Protein AF-A0A4Y4B5L6-F1 (afdb_monomer)

Structure (mmCIF, N/CA/C/O backbone):
data_AF-A0A4Y4B5L6-F1
#
_entry.id   AF-A0A4Y4B5L6-F1
#
loop_
_atom_site.group_PDB
_atom_site.id
_atom_site.type_symbol
_atom_site.label_atom_id
_atom_site.label_alt_id
_atom_site.label_comp_id
_atom_site.label_asym_id
_atom_site.label_entity_id
_atom_site.label_seq_id
_atom_site.pdbx_PDB_ins_code
_atom_site.Cartn_x
_atom_site.Cartn_y
_atom_site.Cartn_z
_atom_site.occupancy
_atom_site.B_iso_or_equiv
_atom_site.auth_seq_id
_atom_site.auth_comp_id
_atom_site.auth_asym_id
_atom_site.auth_atom_id
_atom_site.pdbx_PDB_model_num
ATOM 1 N N . MET A 1 1 ? -21.268 -5.063 10.440 1.00 60.25 1 MET A N 1
ATOM 2 C CA . MET A 1 1 ? -19.846 -4.657 10.476 1.00 60.25 1 MET A CA 1
ATOM 3 C C . MET A 1 1 ? -19.684 -3.504 9.499 1.00 60.25 1 MET A C 1
ATOM 5 O O . MET A 1 1 ? -20.236 -3.597 8.410 1.00 60.25 1 MET A O 1
ATOM 9 N N . THR A 1 2 ? -19.051 -2.404 9.907 1.00 79.75 2 THR A N 1
ATOM 10 C CA . THR A 1 2 ? -18.910 -1.186 9.087 1.00 79.75 2 THR A CA 1
ATOM 11 C C . THR A 1 2 ? -17.474 -1.095 8.585 1.00 79.75 2 THR A C 1
ATOM 13 O O . THR A 1 2 ? -16.552 -1.170 9.390 1.00 79.75 2 THR A O 1
ATOM 16 N N . ALA A 1 3 ? -17.269 -0.934 7.277 1.00 81.56 3 ALA A N 1
ATOM 17 C CA . ALA A 1 3 ? -15.931 -0.815 6.698 1.00 81.56 3 ALA A CA 1
ATOM 18 C C . ALA A 1 3 ? -15.345 0.590 6.930 1.00 81.56 3 ALA A C 1
ATOM 20 O O . ALA A 1 3 ? -15.930 1.576 6.477 1.00 81.56 3 ALA A O 1
ATOM 21 N N . ALA A 1 4 ? -14.174 0.688 7.563 1.00 88.19 4 ALA A N 1
ATOM 22 C CA . ALA A 1 4 ? -13.447 1.951 7.732 1.00 88.19 4 ALA A CA 1
ATOM 23 C C . ALA A 1 4 ? -12.720 2.364 6.441 1.00 88.19 4 ALA A C 1
ATOM 25 O O . ALA A 1 4 ? -12.601 3.549 6.110 1.00 88.19 4 ALA A O 1
ATOM 26 N N . LEU A 1 5 ? -12.215 1.375 5.702 1.00 88.38 5 LEU A N 1
ATOM 27 C CA . LEU A 1 5 ? -11.489 1.560 4.454 1.00 88.38 5 LEU A CA 1
ATOM 28 C C . LEU A 1 5 ? -11.819 0.413 3.505 1.00 88.38 5 LEU A C 1
ATOM 30 O O . LEU A 1 5 ? -11.682 -0.751 3.872 1.00 88.38 5 LEU A O 1
ATOM 34 N N . LYS A 1 6 ? -12.206 0.753 2.276 1.00 90.31 6 LYS A N 1
ATOM 35 C CA . LYS A 1 6 ? -12.370 -0.210 1.194 1.00 90.31 6 LYS A CA 1
ATOM 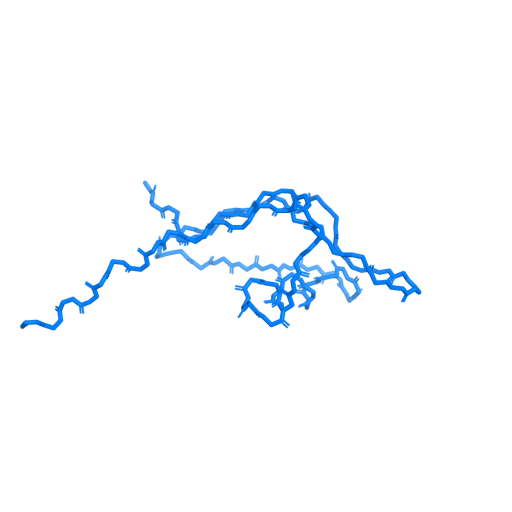36 C C . LYS A 1 6 ? -11.508 0.211 0.015 1.00 90.31 6 LYS A C 1
ATOM 38 O O . LYS A 1 6 ? -11.553 1.357 -0.434 1.00 90.31 6 LYS A O 1
ATOM 43 N N . VAL A 1 7 ? -10.717 -0.728 -0.468 1.00 89.38 7 VAL A N 1
ATOM 44 C CA . VAL A 1 7 ? -9.800 -0.544 -1.584 1.00 89.38 7 VAL A CA 1
ATOM 45 C C . VAL A 1 7 ? -10.097 -1.624 -2.610 1.00 89.38 7 VAL A C 1
ATOM 47 O O . VAL A 1 7 ? -10.209 -2.793 -2.242 1.00 89.38 7 VAL A O 1
ATOM 50 N N . GLY A 1 8 ? -10.259 -1.214 -3.867 1.00 90.12 8 GLY A N 1
ATOM 51 C CA . GLY A 1 8 ? -10.538 -2.098 -4.989 1.00 90.12 8 GLY A CA 1
ATOM 52 C C . GLY A 1 8 ? -9.678 -1.770 -6.207 1.00 90.12 8 GLY A C 1
ATOM 53 O O . GLY A 1 8 ? -9.521 -0.595 -6.557 1.00 90.12 8 GLY A O 1
ATOM 54 N N . ASP A 1 9 ? -9.139 -2.811 -6.836 1.00 91.12 9 ASP A N 1
ATOM 55 C CA . ASP A 1 9 ? -8.226 -2.764 -7.984 1.00 91.12 9 ASP A CA 1
ATOM 56 C C . ASP A 1 9 ? -7.032 -1.811 -7.779 1.00 91.12 9 ASP A C 1
ATOM 58 O O . ASP A 1 9 ? -6.625 -1.047 -8.659 1.00 91.12 9 ASP A O 1
ATOM 62 N N . LEU A 1 10 ? -6.455 -1.803 -6.571 1.00 91.44 10 LEU A N 1
ATOM 63 C CA . LEU A 1 10 ? -5.366 -0.882 -6.273 1.00 91.44 10 LEU A CA 1
ATOM 64 C C . LEU A 1 10 ? -4.081 -1.303 -6.974 1.00 91.44 10 LEU A C 1
ATOM 66 O O . LEU A 1 10 ? -3.424 -2.280 -6.607 1.00 91.44 10 LEU A O 1
ATOM 70 N N . THR A 1 11 ? -3.707 -0.493 -7.955 1.00 91.94 11 THR A N 1
ATOM 71 C CA . THR A 1 11 ? -2.528 -0.702 -8.781 1.00 91.94 11 THR A CA 1
ATOM 72 C C . THR A 1 11 ? -1.613 0.513 -8.718 1.00 91.94 11 THR A C 1
ATOM 74 O O . THR A 1 11 ? -2.058 1.659 -8.773 1.00 91.94 11 THR A O 1
ATOM 77 N N . ARG A 1 12 ? -0.311 0.259 -8.585 1.00 91.56 12 ARG A N 1
ATOM 78 C CA . ARG A 1 12 ? 0.755 1.250 -8.724 1.00 91.56 12 ARG A CA 1
ATOM 79 C C . ARG A 1 12 ? 2.035 0.561 -9.152 1.00 91.56 12 ARG A C 1
ATOM 81 O O . ARG A 1 12 ? 2.557 -0.255 -8.398 1.00 91.56 12 ARG A O 1
ATOM 88 N N . ILE A 1 13 ? 2.551 0.928 -10.320 1.00 92.06 13 ILE A N 1
ATOM 89 C CA . ILE A 1 13 ? 3.795 0.391 -10.876 1.00 92.06 13 ILE A CA 1
ATOM 90 C C . ILE A 1 13 ? 4.784 1.540 -11.063 1.00 92.06 13 ILE A C 1
ATOM 92 O O . ILE A 1 13 ? 4.409 2.612 -11.533 1.00 92.06 13 ILE A O 1
ATOM 96 N N . TYR A 1 14 ? 6.042 1.331 -10.679 1.00 89.50 14 TYR A N 1
ATOM 97 C CA . TYR A 1 14 ? 7.089 2.341 -10.836 1.00 89.50 14 TYR A CA 1
ATOM 98 C C . TYR A 1 14 ? 7.946 2.080 -12.083 1.00 89.50 14 TYR A C 1
ATOM 100 O O . TYR A 1 14 ? 8.138 0.921 -12.470 1.00 89.50 14 TYR A O 1
ATOM 108 N N . PRO A 1 15 ? 8.508 3.139 -12.700 1.00 87.56 15 PRO A N 1
ATOM 109 C CA . PRO A 1 15 ? 9.553 2.983 -13.706 1.00 87.56 15 PRO A CA 1
ATOM 110 C C . PRO A 1 15 ? 10.734 2.202 -13.115 1.00 87.56 15 PRO A C 1
ATOM 112 O O . PRO A 1 15 ? 11.219 2.542 -12.039 1.00 87.56 15 PRO A O 1
ATOM 115 N N . GLY A 1 16 ? 11.181 1.148 -13.800 1.00 86.25 16 GLY A N 1
ATOM 116 C CA . GLY A 1 16 ? 12.226 0.246 -13.291 1.00 86.25 16 GLY A CA 1
ATOM 117 C C . GLY A 1 16 ? 11.707 -0.994 -12.553 1.00 86.25 16 GLY A C 1
ATOM 118 O O . GLY A 1 16 ? 12.505 -1.830 -12.138 1.00 86.25 16 GLY A O 1
ATOM 119 N N . GLY A 1 17 ? 10.385 -1.163 -12.448 1.00 84.50 17 GLY A N 1
ATOM 120 C CA . GLY A 1 17 ? 9.759 -2.355 -11.881 1.00 84.50 17 GLY A CA 1
ATOM 121 C C . GLY A 1 17 ? 9.392 -2.223 -10.401 1.00 84.50 17 GLY A C 1
ATOM 122 O O . GLY A 1 17 ? 9.711 -1.247 -9.726 1.00 84.50 17 GLY A O 1
ATOM 123 N N . GLY A 1 18 ? 8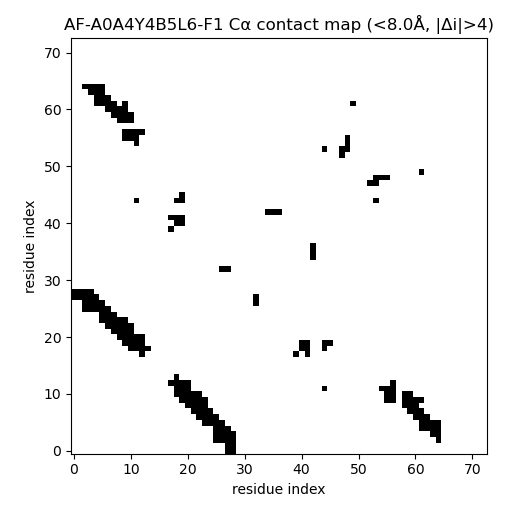.664 -3.225 -9.903 1.00 88.12 18 GLY A N 1
ATOM 124 C CA . GLY A 1 18 ? 8.092 -3.222 -8.556 1.00 88.12 18 GLY A CA 1
ATOM 125 C C . GLY A 1 18 ? 6.776 -2.446 -8.442 1.00 88.12 18 GLY A C 1
ATOM 126 O O . GLY A 1 18 ? 6.264 -1.879 -9.410 1.00 88.12 18 GLY A O 1
ATOM 127 N N . GLY A 1 19 ? 6.211 -2.457 -7.235 1.00 92.06 19 GLY A N 1
ATOM 128 C CA . GLY A 1 19 ? 4.903 -1.877 -6.948 1.00 92.06 19 GLY A CA 1
ATOM 129 C C . GLY A 1 19 ? 3.879 -2.913 -6.495 1.00 92.06 19 GLY A C 1
ATOM 130 O O . GLY A 1 19 ? 4.238 -3.979 -5.998 1.00 92.06 19 GLY A O 1
ATOM 131 N N . ILE A 1 20 ? 2.605 -2.572 -6.651 1.00 93.69 20 ILE A N 1
ATOM 132 C CA . ILE A 1 20 ? 1.458 -3.436 -6.353 1.00 93.69 20 ILE A CA 1
ATOM 133 C C . ILE A 1 20 ? 0.498 -3.439 -7.542 1.00 93.69 20 ILE A C 1
ATOM 135 O O . ILE A 1 20 ? 0.440 -2.468 -8.299 1.00 93.69 20 ILE A O 1
ATOM 139 N N . ARG A 1 21 ? -0.258 -4.522 -7.723 1.00 93.19 21 ARG A N 1
ATOM 140 C CA . ARG A 1 21 ? -1.208 -4.663 -8.831 1.00 93.19 21 ARG A CA 1
ATOM 141 C C . ARG A 1 21 ? -2.455 -5.394 -8.363 1.00 93.19 21 ARG A C 1
ATOM 143 O O . ARG A 1 21 ? -2.317 -6.458 -7.768 1.00 93.19 21 ARG A O 1
ATOM 150 N N . GLY A 1 22 ? -3.622 -4.829 -8.662 1.00 91.38 22 GLY A N 1
ATOM 151 C CA . GLY A 1 22 ? -4.922 -5.445 -8.397 1.00 91.38 22 GLY A CA 1
ATOM 152 C C . GLY A 1 22 ? -5.133 -5.812 -6.930 1.00 91.38 22 GLY A C 1
ATOM 153 O O . GLY A 1 22 ? -5.572 -6.918 -6.636 1.00 91.38 22 GLY A O 1
ATOM 154 N N . ILE A 1 23 ? -4.741 -4.938 -5.995 1.00 91.06 23 ILE A N 1
ATOM 155 C CA . ILE A 1 23 ? -4.948 -5.204 -4.568 1.00 91.06 23 ILE A CA 1
ATOM 156 C C . ILE A 1 23 ? -6.372 -4.812 -4.173 1.00 91.06 23 ILE A C 1
ATOM 158 O O . ILE A 1 23 ? -6.723 -3.630 -4.188 1.00 91.06 23 ILE A O 1
ATOM 162 N N . ASP A 1 24 ? -7.143 -5.807 -3.744 1.00 90.31 24 ASP A N 1
ATOM 163 C CA . ASP A 1 24 ? -8.456 -5.646 -3.127 1.00 90.31 24 ASP A CA 1
ATOM 164 C C . ASP A 1 24 ? -8.359 -5.936 -1.628 1.00 90.31 24 ASP A C 1
ATOM 166 O O . ASP A 1 24 ? -7.921 -7.013 -1.220 1.00 90.31 24 ASP A O 1
ATOM 170 N N . PHE A 1 25 ? -8.773 -4.991 -0.781 1.00 89.12 25 PHE A N 1
ATOM 171 C CA . PHE A 1 25 ? -8.914 -5.270 0.648 1.00 89.12 25 PHE A CA 1
ATOM 172 C C . PHE A 1 25 ? -9.933 -4.356 1.326 1.00 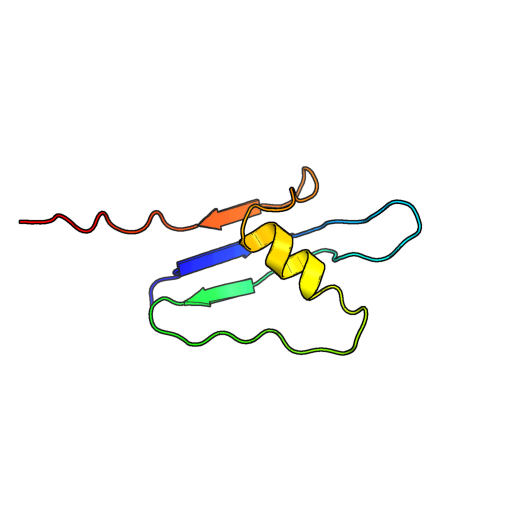89.12 25 PHE A C 1
ATOM 174 O O . PHE A 1 25 ? -10.232 -3.244 0.884 1.00 89.12 25 PHE A O 1
ATOM 181 N N . THR A 1 26 ? -10.458 -4.838 2.448 1.00 89.94 26 THR A N 1
ATOM 182 C CA . THR A 1 26 ? -11.341 -4.080 3.334 1.00 89.94 26 THR A CA 1
ATOM 183 C C . THR A 1 26 ? -10.755 -4.111 4.737 1.00 89.94 26 THR A C 1
ATOM 185 O O . THR A 1 26 ? -10.348 -5.169 5.208 1.00 89.94 26 THR A O 1
ATOM 188 N N . ALA A 1 27 ? -10.683 -2.952 5.385 1.00 89.88 27 ALA A N 1
ATOM 189 C CA . ALA A 1 27 ? -10.374 -2.843 6.802 1.00 89.88 27 ALA A CA 1
ATOM 190 C C . ALA A 1 27 ? -11.622 -2.354 7.537 1.00 89.88 27 ALA A C 1
ATOM 192 O O . ALA A 1 27 ? -12.168 -1.290 7.220 1.00 89.88 27 ALA A O 1
ATOM 193 N N . ASP A 1 28 ? -12.064 -3.142 8.511 1.00 90.06 28 ASP A N 1
ATOM 194 C CA . ASP A 1 28 ? -13.269 -2.864 9.282 1.00 90.06 28 ASP A CA 1
ATOM 195 C C . ASP A 1 28 ? -13.017 -1.839 10.387 1.00 90.06 28 ASP A C 1
ATOM 197 O O . ASP A 1 28 ? -11.933 -1.741 10.969 1.00 90.06 28 ASP A O 1
ATOM 201 N N . GLU A 1 29 ? -14.050 -1.060 10.700 1.00 88.31 29 GLU A N 1
ATOM 202 C CA . GLU A 1 29 ? -14.044 -0.219 11.886 1.00 88.31 29 GLU A CA 1
ATOM 203 C C . GLU A 1 29 ? -13.859 -1.076 13.137 1.00 88.31 29 GLU A C 1
ATOM 205 O O . GLU A 1 29 ? -14.472 -2.132 13.288 1.00 88.31 29 GLU A O 1
ATOM 210 N N . ARG A 1 30 ? -13.042 -0.573 14.071 1.00 88.75 30 ARG A N 1
ATOM 211 C CA . ARG 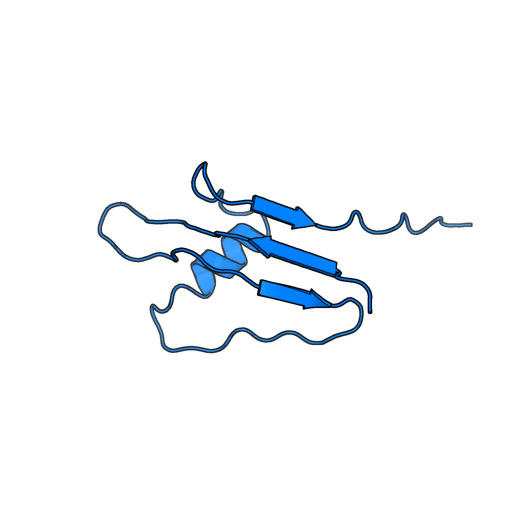A 1 30 ? -12.753 -1.230 15.358 1.00 88.75 30 ARG A CA 1
ATOM 212 C C . ARG A 1 30 ? -12.063 -2.596 15.223 1.00 88.75 30 ARG A C 1
ATOM 214 O O . ARG A 1 30 ? -12.043 -3.352 16.189 1.00 88.75 30 ARG A O 1
ATOM 221 N N . ALA A 1 31 ? -11.459 -2.886 14.069 1.00 89.00 31 ALA A N 1
ATOM 222 C CA . ALA A 1 31 ? -10.637 -4.068 13.851 1.00 89.00 31 ALA A CA 1
ATOM 223 C C . ALA A 1 31 ? -9.164 -3.692 13.636 1.00 89.00 31 ALA A C 1
ATOM 225 O O . ALA A 1 31 ? -8.842 -2.694 12.986 1.00 89.00 31 ALA A O 1
ATOM 226 N N . MET A 1 32 ? -8.251 -4.518 14.151 1.00 88.50 32 MET A N 1
ATOM 227 C CA . MET A 1 32 ? -6.829 -4.413 13.831 1.00 88.50 32 MET A CA 1
ATOM 228 C C . MET A 1 32 ? -6.556 -5.181 12.536 1.00 88.50 32 MET A C 1
ATOM 230 O O . MET A 1 32 ? -6.664 -6.402 12.501 1.00 88.50 32 MET A O 1
ATOM 234 N N . THR A 1 33 ? -6.198 -4.461 11.473 1.00 89.44 33 THR A N 1
ATOM 235 C CA . THR A 1 33 ? -5.830 -5.054 10.179 1.00 89.44 33 THR A CA 1
ATOM 236 C C . THR A 1 33 ? -4.320 -4.955 9.989 1.00 89.44 33 THR A C 1
ATOM 238 O O . THR A 1 33 ? -3.763 -3.860 10.062 1.00 89.44 33 THR A O 1
ATOM 241 N N . ALA A 1 34 ? -3.655 -6.083 9.735 1.00 89.62 34 ALA A N 1
ATOM 242 C CA . ALA A 1 34 ? -2.219 -6.138 9.475 1.00 89.62 34 ALA A CA 1
ATOM 243 C C . ALA A 1 34 ? -1.942 -6.626 8.047 1.00 89.62 34 ALA A C 1
ATOM 245 O O . ALA A 1 34 ? -2.550 -7.587 7.583 1.00 89.62 34 ALA A O 1
ATOM 246 N N . VAL A 1 35 ? -0.993 -5.977 7.367 1.00 90.44 35 VAL A N 1
ATOM 247 C CA . VAL A 1 35 ? -0.483 -6.412 6.060 1.00 90.44 35 VAL A CA 1
ATOM 248 C C . VAL A 1 35 ? 0.893 -7.033 6.264 1.00 90.44 35 VAL A C 1
ATOM 250 O O . VAL A 1 35 ? 1.835 -6.349 6.667 1.00 90.44 35 VAL A O 1
ATOM 253 N N . ILE A 1 36 ? 1.017 -8.322 5.958 1.00 91.62 36 ILE A N 1
ATOM 254 C CA . ILE A 1 36 ? 2.249 -9.104 6.115 1.00 91.62 36 ILE A CA 1
ATOM 255 C C . ILE A 1 36 ? 2.747 -9.609 4.759 1.00 91.62 36 ILE A C 1
ATOM 257 O O . ILE A 1 36 ? 1.974 -9.784 3.823 1.00 91.62 36 ILE A O 1
ATOM 261 N N . GLY A 1 37 ? 4.057 -9.817 4.637 1.00 89.81 37 GLY A N 1
ATOM 262 C CA . GLY A 1 37 ? 4.672 -10.325 3.410 1.00 89.81 37 GLY A CA 1
ATOM 263 C C . GLY A 1 37 ? 6.180 -10.072 3.358 1.00 89.81 37 GLY A C 1
ATOM 264 O O . GLY A 1 37 ? 6.690 -9.285 4.164 1.00 89.81 37 GLY A O 1
ATOM 265 N N . PRO A 1 38 ? 6.903 -10.684 2.407 1.00 92.56 38 PRO A N 1
ATOM 266 C CA . PRO A 1 38 ? 8.353 -10.546 2.280 1.00 92.56 38 PRO A CA 1
ATOM 267 C C . PRO A 1 38 ? 8.782 -9.117 1.908 1.00 92.56 38 PRO A C 1
ATOM 269 O O . PRO A 1 38 ? 7.970 -8.259 1.530 1.00 92.56 38 PRO A O 1
ATOM 272 N N . ASN A 1 39 ? 10.077 -8.832 2.038 1.00 89.88 39 ASN A N 1
ATOM 273 C CA . ASN A 1 39 ? 10.650 -7.576 1.555 1.00 89.88 39 ASN A CA 1
ATOM 274 C C . ASN A 1 39 ? 10.452 -7.461 0.039 1.00 89.88 39 ASN A C 1
ATOM 276 O O . ASN A 1 39 ? 10.540 -8.449 -0.681 1.00 89.88 39 ASN A O 1
ATOM 280 N N . GLY A 1 40 ? 10.115 -6.261 -0.435 1.00 88.38 40 GLY A N 1
ATOM 281 C CA . GLY A 1 40 ? 9.797 -6.032 -1.848 1.00 88.38 40 GLY A CA 1
ATOM 282 C C . GLY A 1 40 ? 8.363 -6.384 -2.271 1.00 88.38 40 GLY A C 1
ATOM 283 O O . GLY A 1 40 ? 7.973 -6.012 -3.368 1.00 88.38 40 GLY A O 1
ATOM 284 N N . ALA A 1 41 ? 7.528 -6.974 -1.405 1.00 90.62 41 ALA A N 1
ATOM 285 C CA . ALA A 1 41 ? 6.129 -7.314 -1.728 1.00 90.62 41 ALA A CA 1
ATOM 286 C C . ALA A 1 41 ? 5.187 -6.106 -1.949 1.00 90.62 41 ALA A C 1
ATOM 288 O O . ALA A 1 41 ? 3.985 -6.280 -2.107 1.00 90.62 41 ALA A O 1
ATOM 289 N N . GLY A 1 42 ? 5.696 -4.871 -1.884 1.00 92.44 42 GLY A N 1
ATOM 290 C CA . GLY A 1 42 ? 4.890 -3.668 -2.116 1.00 92.44 42 GLY A CA 1
ATOM 291 C C . GLY A 1 42 ? 4.113 -3.144 -0.901 1.00 92.44 42 GLY A C 1
ATOM 292 O O . GLY A 1 42 ? 3.328 -2.215 -1.049 1.00 92.44 42 GLY A O 1
ATOM 293 N N . LYS A 1 43 ? 4.367 -3.651 0.316 1.00 94.88 43 LYS A N 1
ATOM 294 C CA . LYS A 1 43 ? 3.727 -3.161 1.561 1.00 94.88 43 LYS A CA 1
ATOM 295 C C . LYS A 1 43 ? 3.880 -1.649 1.749 1.00 94.88 43 LYS A C 1
ATOM 297 O O . LYS A 1 43 ? 2.901 -0.959 2.006 1.00 94.88 43 LYS A O 1
ATOM 302 N N . THR A 1 44 ? 5.094 -1.123 1.580 1.00 94.00 44 THR A N 1
ATOM 303 C CA . THR A 1 44 ? 5.354 0.322 1.682 1.00 94.00 44 THR A CA 1
ATOM 304 C C . THR A 1 44 ? 4.563 1.100 0.635 1.00 94.00 44 THR A C 1
ATOM 306 O O . THR A 1 44 ? 3.951 2.103 0.970 1.00 94.00 44 THR A O 1
ATOM 309 N N . VAL A 1 45 ? 4.495 0.597 -0.603 1.00 93.62 45 VAL A N 1
ATOM 310 C CA . VAL A 1 45 ? 3.718 1.215 -1.691 1.00 93.62 45 VAL A CA 1
ATOM 311 C C . VAL A 1 45 ? 2.232 1.263 -1.333 1.00 93.62 45 VAL A C 1
ATOM 313 O O . VAL A 1 45 ? 1.609 2.318 -1.436 1.00 93.62 45 VAL A O 1
ATOM 316 N N . LEU A 1 46 ? 1.684 0.151 -0.838 1.00 92.69 46 LEU A N 1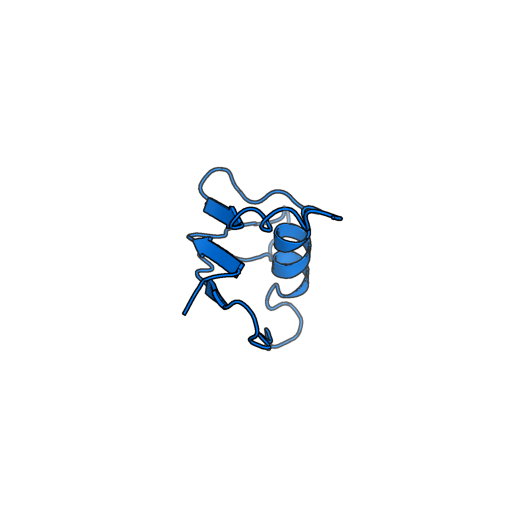
ATOM 317 C CA . LEU A 1 46 ? 0.307 0.058 -0.360 1.00 92.69 46 LEU A CA 1
ATOM 318 C C . LEU A 1 46 ? 0.018 1.094 0.738 1.00 92.69 46 LEU A C 1
ATOM 320 O O . LEU A 1 46 ? -0.927 1.874 0.615 1.00 92.69 46 LEU A O 1
ATOM 324 N N . PHE A 1 47 ? 0.852 1.152 1.782 1.00 92.19 47 PHE A N 1
ATOM 325 C CA . PHE A 1 47 ? 0.673 2.106 2.879 1.00 92.19 47 PHE A CA 1
ATOM 326 C C . PHE A 1 47 ? 0.823 3.561 2.431 1.00 92.19 47 PHE A C 1
ATOM 328 O O . PHE A 1 47 ? 0.031 4.399 2.857 1.00 92.19 47 PHE A O 1
ATOM 335 N N . SER A 1 48 ? 1.772 3.870 1.544 1.00 92.50 48 SER A N 1
ATOM 336 C CA . SER A 1 48 ? 1.923 5.215 0.984 1.00 92.50 48 SER A CA 1
ATOM 337 C C . SER A 1 48 ? 0.660 5.669 0.254 1.00 92.50 48 SER A C 1
ATOM 339 O O . SER A 1 48 ? 0.256 6.819 0.413 1.00 92.50 48 SER A O 1
ATOM 341 N N . ILE A 1 49 ? -0.003 4.783 -0.494 1.00 91.50 49 ILE A N 1
ATOM 342 C CA . ILE A 1 49 ? -1.246 5.140 -1.186 1.00 91.50 49 ILE A CA 1
ATOM 343 C C . ILE A 1 49 ? -2.410 5.300 -0.200 1.00 91.50 49 ILE A C 1
ATOM 345 O O . ILE A 1 49 ? -3.127 6.297 -0.249 1.00 91.50 49 ILE A O 1
ATOM 349 N N . ILE A 1 50 ? -2.571 4.374 0.750 1.00 88.12 50 ILE A N 1
ATOM 350 C CA . ILE A 1 50 ? -3.630 4.443 1.776 1.00 88.12 50 ILE A CA 1
ATOM 351 C C . ILE A 1 50 ? -3.507 5.706 2.644 1.00 88.12 50 ILE A C 1
ATOM 353 O O . ILE A 1 50 ? -4.525 6.272 3.065 1.00 88.12 50 ILE A O 1
ATOM 357 N N . ALA A 1 51 ? -2.275 6.130 2.933 1.00 89.31 51 ALA A N 1
ATOM 358 C CA . ALA A 1 51 ? -1.961 7.344 3.683 1.00 89.31 51 ALA A CA 1
ATOM 359 C C . ALA A 1 51 ? -2.113 8.632 2.849 1.00 89.31 51 ALA A C 1
ATOM 361 O O . ALA A 1 51 ? -1.985 9.722 3.397 1.00 89.31 51 ALA A O 1
ATOM 362 N N . GLY A 1 52 ? -2.380 8.527 1.542 1.00 88.88 52 GLY A N 1
ATOM 363 C CA . GLY A 1 52 ? -2.486 9.672 0.634 1.00 88.88 52 GLY A CA 1
ATOM 364 C C . GLY A 1 52 ? -1.141 10.297 0.244 1.00 88.88 52 GLY A C 1
ATOM 365 O O . GLY A 1 52 ? -1.121 11.375 -0.342 1.00 88.88 52 GLY A O 1
ATOM 366 N N . LEU A 1 53 ? -0.023 9.630 0.546 1.00 90.31 53 LEU A N 1
ATOM 367 C CA . LEU A 1 53 ? 1.338 10.070 0.212 1.00 90.31 53 LEU A CA 1
ATOM 368 C C . LEU A 1 53 ? 1.733 9.717 -1.229 1.00 90.31 53 LEU A C 1
ATOM 370 O O . LEU A 1 53 ? 2.662 10.300 -1.781 1.00 90.31 53 LEU A O 1
ATOM 374 N N . ALA A 1 54 ? 1.039 8.759 -1.841 1.00 89.62 54 ALA A N 1
ATOM 375 C CA . ALA A 1 54 ? 1.201 8.384 -3.238 1.00 89.62 54 ALA A CA 1
ATOM 376 C C . ALA A 1 54 ? -0.168 8.267 -3.914 1.00 89.62 54 ALA A C 1
ATOM 378 O O . ALA A 1 54 ? -1.158 7.902 -3.281 1.00 89.62 54 ALA A O 1
ATOM 379 N N . ARG A 1 55 ? -0.222 8.560 -5.217 1.00 87.38 55 ARG A N 1
ATOM 380 C CA . ARG A 1 55 ? -1.420 8.328 -6.028 1.00 87.38 55 ARG A CA 1
ATOM 381 C C . ARG A 1 55 ? -1.361 6.938 -6.658 1.00 87.38 55 ARG A C 1
ATOM 383 O O . ARG A 1 55 ? -0.285 6.549 -7.121 1.00 87.38 55 ARG A O 1
ATOM 390 N N . PRO A 1 56 ? -2.479 6.204 -6.687 1.00 89.44 56 PRO A N 1
ATOM 391 C CA . PRO A 1 56 ? -2.550 4.989 -7.474 1.00 89.44 56 PRO A CA 1
ATOM 392 C C . PRO A 1 56 ? -2.676 5.301 -8.971 1.00 89.44 56 PRO A C 1
ATOM 394 O O . PRO A 1 56 ? -2.832 6.461 -9.360 1.00 89.44 56 PRO A O 1
ATOM 397 N N . GLU A 1 57 ? -2.609 4.263 -9.800 1.00 88.56 57 GLU A N 1
ATOM 398 C CA . GLU A 1 57 ? -2.950 4.363 -11.219 1.00 88.56 57 GLU A CA 1
ATOM 399 C C . GLU A 1 57 ? -4.432 4.699 -11.422 1.00 88.56 57 GLU A C 1
ATOM 401 O O . GLU A 1 57 ? -5.271 4.499 -10.542 1.00 88.56 57 GLU A O 1
ATOM 406 N N . SER A 1 58 ? -4.751 5.226 -12.604 1.00 74.62 58 SER A N 1
ATOM 407 C CA . SER A 1 58 ? -6.056 5.814 -12.937 1.00 74.62 58 SER A CA 1
ATOM 408 C C . SER A 1 58 ? -7.244 4.855 -12.798 1.00 74.62 58 SER A C 1
ATOM 410 O O . SER A 1 58 ? -8.376 5.317 -12.691 1.00 74.62 58 SER A O 1
ATOM 412 N N . ASN A 1 59 ? -7.003 3.543 -12.812 1.00 66.88 59 ASN A N 1
ATOM 413 C CA . ASN A 1 59 ? -8.027 2.508 -12.663 1.00 66.88 59 ASN A CA 1
ATOM 414 C C . ASN A 1 59 ? -8.338 2.144 -11.203 1.00 66.88 59 ASN A C 1
ATOM 416 O O . ASN A 1 59 ? -9.347 1.493 -10.946 1.00 66.88 59 ASN A O 1
ATOM 420 N N . ALA A 1 60 ? -7.509 2.556 -10.245 1.00 63.97 60 ALA A N 1
ATOM 421 C CA . ALA A 1 60 ? -7.683 2.160 -8.858 1.00 63.97 60 ALA A CA 1
ATOM 422 C C . ALA A 1 60 ? -8.790 2.950 -8.154 1.00 63.97 60 ALA A C 1
ATOM 424 O O . ALA A 1 60 ? -8.832 4.183 -8.196 1.00 63.97 60 ALA A O 1
ATOM 425 N N . SER A 1 61 ? -9.626 2.240 -7.397 1.00 61.34 61 SER A N 1
ATOM 426 C CA . SER A 1 61 ? -10.680 2.838 -6.580 1.00 61.34 61 SER A CA 1
ATOM 427 C C . SER A 1 61 ? -10.365 2.670 -5.090 1.00 61.34 61 SER A C 1
ATOM 429 O O . SE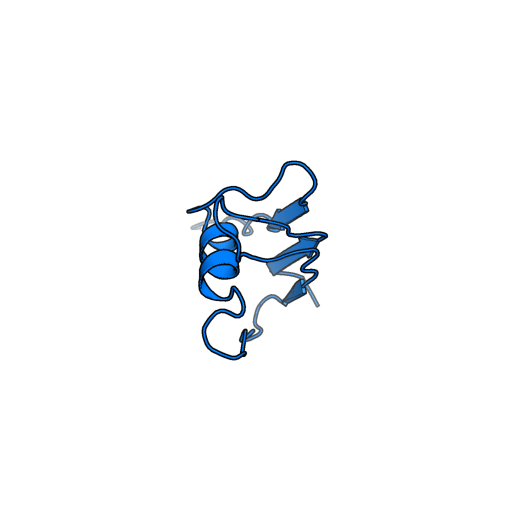R A 1 61 ? -10.355 1.572 -4.540 1.00 61.34 61 SER A O 1
ATOM 431 N N . ALA A 1 62 ? -10.089 3.776 -4.401 1.00 60.19 62 ALA A N 1
ATOM 432 C CA . ALA A 1 62 ? -9.921 3.788 -2.951 1.00 60.19 62 ALA A CA 1
ATOM 433 C C . ALA A 1 62 ? -11.016 4.661 -2.337 1.00 60.19 62 ALA A C 1
ATOM 435 O O . ALA A 1 62 ? -11.011 5.881 -2.499 1.00 60.19 62 ALA A O 1
ATOM 436 N N . TRP A 1 63 ? -11.956 4.039 -1.623 1.00 61.12 63 TRP A N 1
ATOM 437 C CA . TRP A 1 63 ? -13.047 4.737 -0.952 1.00 61.12 63 TRP A CA 1
ATOM 438 C C . TRP A 1 63 ? -12.872 4.620 0.561 1.00 61.12 63 TRP A C 1
ATOM 440 O O . TRP A 1 63 ? -12.955 3.545 1.157 1.00 61.12 63 TRP A O 1
ATOM 450 N N . ARG A 1 64 ? -12.632 5.764 1.203 1.00 61.31 64 ARG A N 1
ATOM 451 C CA . ARG A 1 64 ? -12.717 5.897 2.659 1.00 61.31 64 ARG A CA 1
ATOM 452 C C . ARG A 1 64 ? -14.136 6.307 3.013 1.00 61.31 64 ARG A C 1
ATOM 454 O O . ARG A 1 64 ? -14.611 7.329 2.515 1.00 61.31 64 ARG A O 1
ATOM 461 N N . GLN A 1 65 ? -14.800 5.558 3.893 1.00 54.94 65 GLN A N 1
ATOM 462 C CA . GLN A 1 65 ? -16.008 6.091 4.513 1.00 54.94 65 GLN A CA 1
ATOM 463 C C . GLN A 1 65 ? -15.597 7.304 5.352 1.00 54.94 65 GLN A C 1
ATOM 465 O O . GLN A 1 65 ? -14.661 7.253 6.151 1.00 54.94 65 GLN A O 1
ATOM 470 N N . ARG A 1 66 ? -16.230 8.444 5.066 1.00 45.03 66 ARG A N 1
ATOM 471 C CA . ARG A 1 66 ? -15.968 9.721 5.728 1.00 45.03 66 ARG A CA 1
ATOM 472 C C . ARG A 1 66 ? -16.139 9.516 7.229 1.00 45.03 66 ARG A C 1
ATOM 474 O O . ARG A 1 66 ? -17.249 9.222 7.658 1.00 45.03 66 ARG A O 1
ATOM 481 N N . TRP A 1 67 ? -15.051 9.689 7.989 1.00 43.34 67 TRP A N 1
ATOM 482 C CA . TRP A 1 67 ? -15.065 9.720 9.452 1.00 43.34 67 TRP A CA 1
ATOM 483 C C . TRP A 1 67 ? -16.285 10.521 9.893 1.00 43.34 67 TRP A C 1
ATOM 485 O O . TRP A 1 67 ? -16.394 11.707 9.561 1.00 43.34 67 TRP A O 1
ATOM 495 N N . SER A 1 68 ? -17.237 9.870 10.564 1.00 41.75 68 SER A N 1
ATOM 496 C CA . SER A 1 68 ? -18.393 10.563 11.109 1.00 41.75 68 SER A CA 1
ATOM 497 C C . SER A 1 68 ? -17.850 11.616 12.060 1.00 41.75 68 SER A C 1
ATOM 499 O O . SER A 1 68 ? -17.291 11.293 13.107 1.00 41.75 68 SER A O 1
ATOM 501 N N . ARG A 1 69 ? -17.944 12.867 11.610 1.00 42.94 69 ARG A N 1
ATOM 502 C CA . ARG A 1 69 ? -17.654 14.107 12.317 1.00 42.94 69 ARG A CA 1
ATOM 503 C C . ARG A 1 69 ? -17.809 13.876 13.820 1.00 42.94 69 ARG A C 1
ATOM 505 O O . ARG A 1 69 ? -18.940 13.723 14.279 1.00 42.94 69 ARG A O 1
ATOM 512 N N . ILE A 1 70 ? -16.698 13.841 14.564 1.00 47.12 70 ILE A N 1
ATOM 513 C CA . ILE A 1 70 ? -16.732 14.029 16.015 1.00 47.12 70 ILE A CA 1
ATOM 514 C C . ILE A 1 70 ? -17.371 15.405 16.194 1.00 47.12 70 ILE A C 1
ATOM 516 O O . ILE A 1 70 ? -16.724 16.442 16.054 1.00 47.12 70 ILE A O 1
ATOM 520 N N . ARG A 1 71 ? -18.692 15.422 16.383 1.00 43.12 71 ARG A N 1
ATOM 521 C CA . ARG A 1 71 ? -19.390 16.571 16.927 1.00 43.12 71 ARG A CA 1
ATOM 522 C C . ARG A 1 71 ? -18.852 16.685 18.343 1.00 43.12 71 ARG A C 1
ATOM 524 O O . ARG A 1 71 ? -19.258 15.926 19.212 1.00 43.12 71 ARG A O 1
ATOM 531 N N . ARG A 1 72 ? -17.911 17.610 18.542 1.00 43.94 72 ARG A N 1
ATOM 532 C CA . ARG A 1 72 ? -17.808 18.288 19.829 1.00 43.94 72 ARG A CA 1
ATOM 533 C C . ARG A 1 72 ? -19.179 18.909 20.088 1.00 43.94 72 ARG A C 1
ATOM 535 O O . ARG A 1 72 ? -19.602 19.787 19.337 1.00 43.94 72 ARG A O 1
ATOM 542 N N . SER A 1 73 ? -19.862 18.376 21.085 1.00 42.66 73 SER A N 1
ATOM 543 C CA . SER A 1 73 ? -20.854 19.045 21.911 1.00 42.66 73 SER A CA 1
ATOM 544 C C . SER A 1 73 ? -20.615 18.572 23.330 1.00 42.66 73 SER A C 1
ATOM 546 O O . SER A 1 73 ? -20.171 17.412 23.477 1.00 4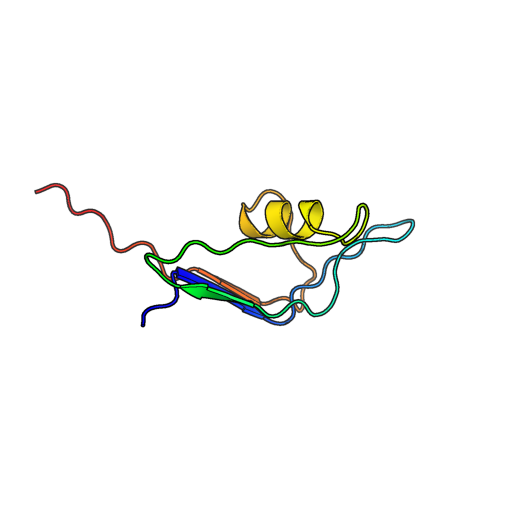2.66 73 SER A O 1
#

Solvent-accessible surface area (backbone atoms only — not comparable to full-atom values): 4653 Å² total; per-residue (Å²): 138,57,65,44,32,42,35,38,47,36,25,38,74,48,92,95,59,65,42,44,68,63,43,66,51,75,38,47,57,100,53,92,78,83,92,83,76,64,91,82,67,22,64,68,56,53,51,33,36,78,70,67,77,39,80,62,42,94,80,35,46,75,50,64,58,75,77,78,73,82,72,86,124

pLDDT: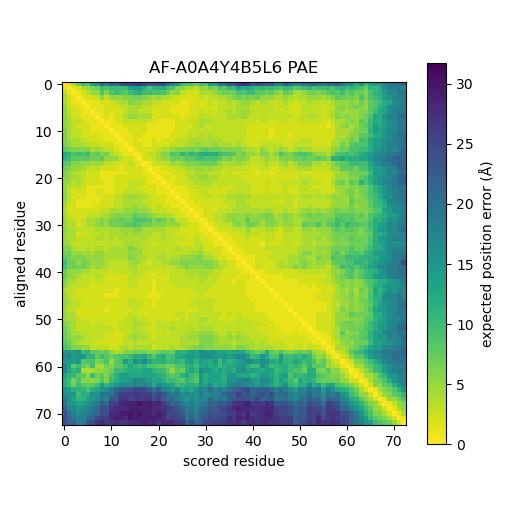 mean 81.5, std 16.21, range [41.75, 94.88]

Sequence (73 aa):
MTAALKVGDLTRIYPGGGGIRGIDFTADERAMTAVIGPNGAGKTVLFSIIAGLARPESNASAWRQRWSRIRRS

Foldseek 3Di:
DAFQKWKFQFADFDVVGAADGGDTDTDRPPDDDDDDDDPRNHPVVVVCVVVVVDPTPPPIDIDGDPDPPPPDD

Organism: Microbacterium maritypicum (NCBI:txid33918)

Mean predicted aligned error: 7.38 Å

Radius of gyration: 13.91 Å; Cα contacts (8 Å, |Δi|>4): 105; chains: 1; bounding box: 33×30×36 Å

InterPro domains:
  IPR003439 ABC transporter-like, ATP-binding domain [PF00005] (21-61)
  IPR027417 P-loop containing nucleoside triphosphate hydrolase [G3DSA:3.40.50.300] (1-73)
  IPR027417 P-loop containing nucleoside triphosphate hydro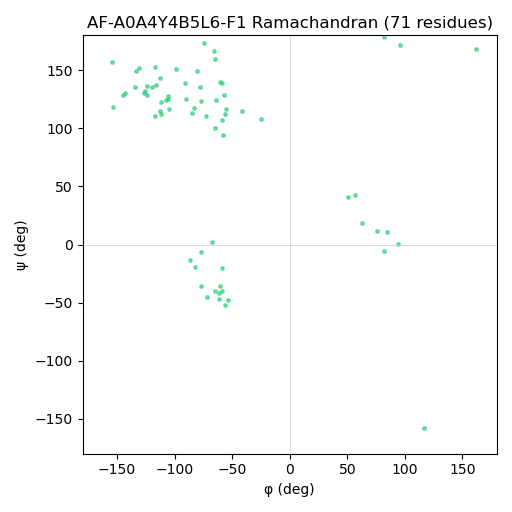lase [SSF52540] (7-57)

Nearest PDB structures (foldseek):
  7msh-assembly1_x  TM=8.489E-01  e=4.943E-03  Mycobacterium tuberculosis H37Rv
  3j5s-assembly1_D  TM=8.170E-01  e=1.363E-02  Escherichia coli str. K-12 substr. MG1655
  7z16-assembly1_J  TM=9.319E-01  e=8.037E-02  Escherichia coli
  7f04-assembly1_A  TM=8.346E-01  e=5.854E-02  Escherichia coli BL21(DE3)
  7nhk-assembly1_0  TM=7.854E-01  e=3.174E+00  Enterococcus faecalis

Secondary structure (DSSP, 8-state):
--EEEEEEEEEEE-TTS-EEEEEEEEEETT--------TTSSHHHHHHHHTTSSPPPTT-EEEEPP-------